Protein AF-A0A967KY05-F1 (afdb_monomer)

Secondary structure (DSSP, 8-state):
-TT-THHHHHHHHHHHHHHHH-TTTHHHHHHHHHHHHHHSPP--HHHHHHHHH-

Mean predicted aligned error: 3.53 Å

Nearest PDB structures (foldseek):
  2r9g-assembly5_I  TM=9.353E-01  e=3.567E-01  Enterococcus faecium DO

Sequence (54 aa):
GNAEPYSLTLATSAFTAVDYVGMPEAAIILAQATTYLASCPKSNASYKALGKAT

Solvent-accessible surface area (backbone atoms only — not comparable to full-atom values): 3166 Å² total; per-residue (Å²): 82,78,61,43,67,63,58,58,59,51,48,53,52,42,53,56,49,31,68,74,64,31,84,75,70,25,53,57,51,53,50,51,52,51,55,50,62,69,69,47,65,85,40,61,61,58,59,55,50,49,68,69,76,106

pLDDT: mean 93.38, std 4.74, range [73.75, 97.69]

Radius of gyration: 13.72 Å; Cα contacts (8 Å, |Δi|>4): 33; chains: 1; bounding box: 26×21×36 Å

Structure (mmCIF, N/CA/C/O backbone):
data_AF-A0A967KY05-F1
#
_entry.id   AF-A0A967KY05-F1
#
loop_
_atom_site.group_PDB
_atom_site.id
_atom_site.type_symbol
_atom_site.label_atom_id
_atom_site.label_alt_id
_atom_site.label_comp_id
_atom_site.label_asym_id
_atom_site.label_entity_id
_atom_site.label_seq_id
_atom_site.pdbx_PDB_ins_code
_atom_site.Cartn_x
_atom_site.Cartn_y
_atom_site.Cartn_z
_atom_site.occupancy
_atom_site.B_iso_or_equiv
_atom_site.auth_seq_id
_atom_site.auth_comp_id
_atom_site.auth_asym_id
_atom_site.auth_atom_id
_atom_site.pdbx_PDB_model_num
ATOM 1 N N . GLY A 1 1 ? 9.144 0.544 -6.042 1.00 76.44 1 GLY A N 1
ATOM 2 C CA . GLY A 1 1 ? 10.163 0.800 -7.084 1.00 76.44 1 GLY A CA 1
ATOM 3 C C . GLY A 1 1 ? 11.528 0.797 -6.432 1.00 76.44 1 GLY A C 1
ATOM 4 O O . GLY A 1 1 ? 11.601 1.093 -5.251 1.00 76.44 1 GLY A O 1
ATOM 5 N N . ASN A 1 2 ? 12.597 0.479 -7.159 1.00 85.06 2 ASN A N 1
ATOM 6 C CA . ASN A 1 2 ? 13.920 0.265 -6.543 1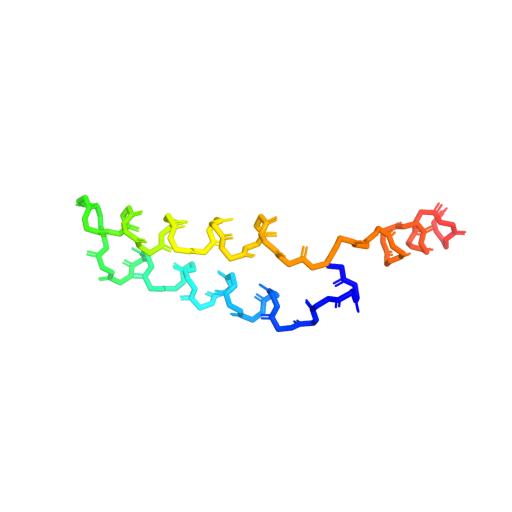.00 85.06 2 ASN A CA 1
ATOM 7 C C . ASN A 1 2 ? 14.596 1.531 -5.971 1.00 85.06 2 ASN A C 1
ATOM 9 O O . ASN A 1 2 ? 15.721 1.440 -5.501 1.00 85.06 2 ASN A O 1
ATOM 13 N N . ALA A 1 3 ? 13.951 2.702 -6.018 1.00 84.69 3 ALA A N 1
ATOM 14 C CA . ALA A 1 3 ? 14.497 3.926 -5.427 1.00 84.69 3 ALA A CA 1
ATOM 15 C C . ALA A 1 3 ? 14.429 3.960 -3.895 1.00 84.69 3 ALA A C 1
ATOM 17 O O . ALA A 1 3 ? 15.265 4.607 -3.282 1.00 84.69 3 ALA A O 1
ATOM 18 N N . GLU A 1 4 ? 13.461 3.270 -3.291 1.00 90.25 4 GLU A N 1
ATOM 19 C CA . GLU A 1 4 ? 13.382 3.089 -1.841 1.00 90.25 4 GLU A CA 1
ATOM 20 C C . GLU A 1 4 ? 12.873 1.666 -1.559 1.00 90.25 4 GLU A C 1
ATOM 22 O O . GLU A 1 4 ? 11.660 1.438 -1.565 1.00 90.25 4 GLU A O 1
ATOM 27 N N . PRO A 1 5 ? 13.765 0.673 -1.404 1.00 85.88 5 PRO A N 1
ATOM 28 C CA . PRO A 1 5 ? 13.379 -0.727 -1.234 1.00 85.88 5 PRO A 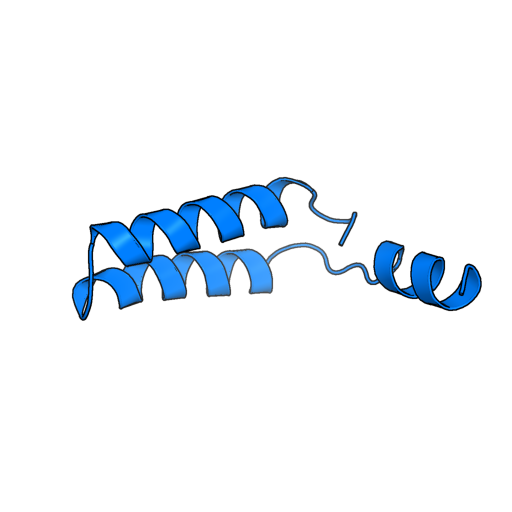CA 1
ATOM 29 C C . PRO A 1 5 ? 12.539 -0.987 0.024 1.00 85.88 5 PRO A C 1
ATOM 31 O O . PRO A 1 5 ? 11.672 -1.862 -0.003 1.00 85.88 5 PRO A O 1
ATOM 34 N N . TYR A 1 6 ? 12.731 -0.209 1.098 1.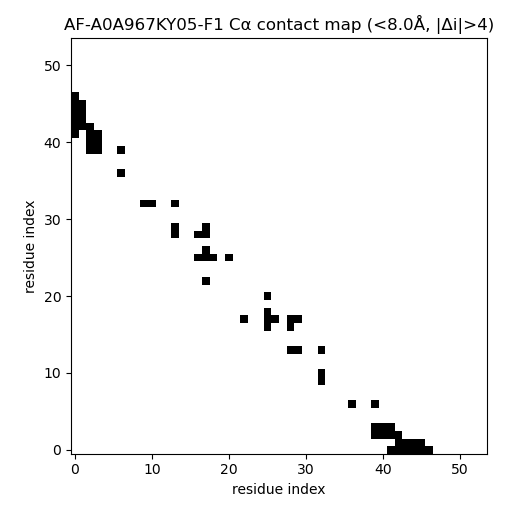00 92.06 6 TYR A N 1
ATOM 35 C CA . TYR A 1 6 ? 11.997 -0.397 2.354 1.00 92.06 6 TYR A CA 1
ATOM 36 C C . TYR A 1 6 ? 10.512 -0.029 2.241 1.00 92.06 6 TYR A C 1
ATOM 38 O O . TYR A 1 6 ? 9.699 -0.499 3.038 1.00 92.06 6 TYR A O 1
ATOM 46 N N . SER A 1 7 ? 10.137 0.752 1.222 1.00 92.12 7 SER A N 1
ATOM 47 C CA . SER A 1 7 ? 8.750 1.165 0.979 1.00 92.12 7 SER A CA 1
ATOM 48 C C . SER A 1 7 ? 7.781 -0.010 0.810 1.00 92.12 7 SER A C 1
ATOM 50 O O . SER A 1 7 ? 6.639 0.076 1.259 1.00 92.12 7 SER A O 1
ATOM 52 N N . LEU A 1 8 ? 8.236 -1.122 0.218 1.00 93.00 8 LEU A N 1
ATOM 53 C CA . LEU A 1 8 ? 7.416 -2.324 0.057 1.00 93.00 8 LEU A CA 1
ATOM 54 C C . LEU A 1 8 ? 7.174 -3.018 1.401 1.00 93.00 8 LEU A C 1
ATOM 56 O O . LEU A 1 8 ? 6.037 -3.341 1.726 1.00 93.00 8 LEU A O 1
ATOM 60 N N . THR A 1 9 ? 8.225 -3.201 2.202 1.00 95.19 9 THR A N 1
ATOM 61 C CA . THR A 1 9 ? 8.116 -3.816 3.531 1.00 95.19 9 THR A CA 1
ATOM 62 C C . THR A 1 9 ? 7.221 -2.989 4.450 1.00 95.19 9 THR A C 1
ATOM 64 O O . THR A 1 9 ? 6.374 -3.552 5.137 1.00 95.19 9 THR A O 1
ATOM 67 N N . LEU A 1 10 ? 7.349 -1.655 4.421 1.00 95.00 10 LEU A N 1
ATOM 68 C CA . LEU A 1 10 ? 6.473 -0.763 5.182 1.00 95.00 10 LEU A CA 1
ATOM 69 C C . LEU A 1 10 ? 5.007 -0.916 4.759 1.00 95.00 10 LEU A C 1
ATOM 71 O O . LEU A 1 10 ? 4.140 -1.003 5.623 1.00 95.00 10 LEU A O 1
ATOM 75 N N . ALA A 1 11 ? 4.728 -0.963 3.453 1.00 95.00 11 ALA A N 1
ATOM 76 C CA . ALA A 1 11 ? 3.368 -1.133 2.948 1.00 95.00 11 ALA A CA 1
ATOM 77 C C . ALA A 1 11 ? 2.755 -2.472 3.391 1.00 95.00 11 ALA A C 1
ATOM 79 O O . ALA A 1 11 ? 1.603 -2.502 3.820 1.00 95.00 11 ALA A O 1
ATOM 80 N N . THR A 1 12 ? 3.531 -3.560 3.363 1.00 96.50 12 THR A N 1
ATOM 81 C CA . THR A 1 12 ? 3.092 -4.871 3.867 1.00 96.50 12 THR A CA 1
ATOM 82 C C . THR A 1 12 ? 2.814 -4.833 5.369 1.00 96.50 12 THR A C 1
ATOM 84 O O . THR A 1 12 ? 1.778 -5.320 5.814 1.00 96.50 12 THR A O 1
ATOM 87 N N . SER A 1 13 ? 3.694 -4.210 6.158 1.00 96.88 13 SER A N 1
ATOM 88 C CA . SER A 1 13 ? 3.475 -4.042 7.599 1.00 96.88 13 SER A CA 1
ATOM 89 C C . SER A 1 13 ? 2.240 -3.192 7.897 1.00 96.88 13 SER A C 1
ATOM 91 O O . SER A 1 13 ? 1.471 -3.530 8.792 1.00 96.88 13 SER A O 1
ATOM 93 N N . ALA A 1 14 ? 2.022 -2.116 7.135 1.00 96.62 14 ALA A N 1
ATOM 94 C CA . ALA A 1 14 ? 0.843 -1.267 7.261 1.00 96.62 14 ALA A CA 1
ATOM 95 C C . ALA A 1 14 ? -0.443 -2.038 6.936 1.00 96.62 14 ALA A C 1
ATOM 97 O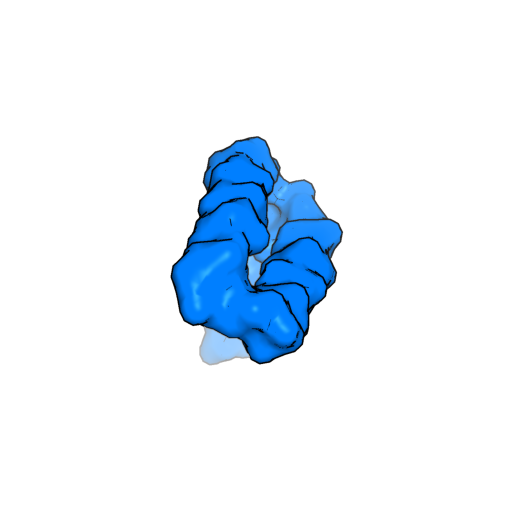 O . ALA A 1 14 ? -1.416 -1.903 7.666 1.00 96.62 14 ALA A O 1
ATOM 98 N N . PHE A 1 15 ? -0.438 -2.885 5.901 1.00 96.38 15 PHE A N 1
ATOM 99 C CA . PHE A 1 15 ? -1.571 -3.753 5.569 1.00 96.38 15 PHE A CA 1
ATOM 100 C C . PHE A 1 15 ? -1.931 -4.690 6.729 1.00 96.38 15 PHE A C 1
ATOM 102 O O . PHE A 1 15 ? -3.074 -4.705 7.178 1.00 96.38 15 PHE A O 1
ATOM 109 N N . THR A 1 16 ? -0.945 -5.407 7.270 1.00 97.69 16 THR A N 1
ATOM 110 C CA . THR A 1 16 ? -1.155 -6.307 8.411 1.00 97.69 16 THR A CA 1
ATOM 111 C C . THR A 1 16 ? -1.626 -5.551 9.658 1.00 97.69 16 THR A C 1
ATOM 113 O O . THR A 1 16 ? -2.503 -6.014 10.379 1.00 97.69 16 THR A O 1
ATOM 116 N N . ALA A 1 17 ? -1.071 -4.366 9.918 1.00 96.69 17 ALA A N 1
ATOM 117 C CA . ALA A 1 17 ? -1.468 -3.551 11.061 1.00 96.69 17 ALA A CA 1
ATOM 118 C C . ALA A 1 17 ? -2.896 -2.994 10.918 1.00 96.69 17 ALA A C 1
ATOM 120 O O . ALA A 1 17 ? -3.615 -2.911 11.909 1.00 96.69 17 ALA A O 1
ATOM 121 N N . VAL A 1 18 ? -3.329 -2.652 9.701 1.00 97.12 18 VAL A N 1
ATOM 122 C CA . VAL A 1 18 ? -4.710 -2.232 9.413 1.00 97.12 18 VAL A CA 1
ATOM 123 C C . VAL A 1 18 ? -5.703 -3.355 9.706 1.00 97.12 18 VAL A C 1
ATOM 125 O O . VAL A 1 18 ? -6.743 -3.083 10.300 1.00 97.12 18 VAL A O 1
ATOM 128 N N . ASP A 1 19 ? -5.371 -4.596 9.339 1.00 96.94 19 ASP A N 1
ATOM 129 C CA . ASP A 1 19 ? -6.213 -5.770 9.601 1.00 96.94 19 ASP A CA 1
ATOM 130 C C . ASP A 1 19 ? -6.369 -6.042 11.107 1.00 96.94 19 ASP A C 1
ATOM 132 O O . ASP A 1 19 ? -7.479 -6.249 11.592 1.00 96.94 19 ASP A O 1
ATOM 136 N N . TYR A 1 20 ? -5.277 -5.939 11.873 1.00 97.06 20 TYR A N 1
ATOM 137 C CA . TYR A 1 20 ? -5.320 -6.150 13.323 1.00 97.06 20 TYR A CA 1
ATOM 138 C C . TYR A 1 20 ? -5.988 -5.020 14.110 1.00 97.06 20 TYR A C 1
ATOM 140 O O . TYR A 1 20 ? -6.612 -5.287 15.135 1.00 97.06 20 TYR A O 1
ATOM 148 N N . VAL A 1 21 ? -5.824 -3.766 13.682 1.00 96.94 21 VAL A N 1
ATOM 149 C CA . VAL A 1 21 ? -6.373 -2.608 14.405 1.00 96.94 21 VAL A CA 1
ATOM 150 C C . VAL A 1 21 ? -7.843 -2.377 14.052 1.00 96.94 21 VAL A C 1
ATOM 152 O O . VAL A 1 21 ? -8.634 -2.059 14.936 1.00 96.94 21 VAL A O 1
ATOM 155 N N . GLY A 1 22 ? -8.226 -2.566 12.787 1.00 95.94 22 GLY A N 1
ATOM 156 C CA . GLY A 1 22 ? -9.582 -2.297 12.316 1.00 95.94 22 GLY A CA 1
ATOM 157 C C . GLY A 1 22 ? -9.923 -0.803 12.226 1.00 95.94 22 GLY A C 1
ATOM 158 O O . GLY A 1 22 ? -9.173 0.078 12.648 1.00 95.94 22 GLY A O 1
ATOM 159 N N . MET A 1 23 ? -11.062 -0.500 11.603 1.00 94.44 23 MET A N 1
ATOM 160 C CA . MET A 1 23 ? -11.543 0.877 11.437 1.00 94.44 23 MET A CA 1
ATOM 161 C C . MET A 1 23 ? -12.391 1.324 12.637 1.00 94.44 23 MET A C 1
ATOM 163 O O . MET A 1 23 ? -13.166 0.507 13.142 1.00 94.44 23 MET A O 1
ATOM 167 N N . PRO A 1 24 ? -12.342 2.619 13.018 1.00 96.19 24 PRO A N 1
ATOM 168 C CA . PRO A 1 24 ? -11.704 3.745 12.307 1.00 96.19 24 PRO A CA 1
ATOM 169 C C . PRO A 1 24 ? -10.201 3.979 12.571 1.00 96.19 24 PRO A C 1
ATOM 171 O O . PRO A 1 24 ? -9.561 4.695 11.800 1.00 96.19 24 PRO A O 1
ATOM 174 N N . GLU A 1 25 ? -9.613 3.402 13.615 1.00 96.00 25 GLU A N 1
ATOM 175 C CA . GLU A 1 25 ? -8.247 3.705 14.072 1.00 96.00 25 GLU A CA 1
ATOM 176 C C . GLU A 1 25 ? -7.163 3.349 13.038 1.00 96.00 25 GLU A C 1
ATOM 178 O O . GLU A 1 25 ? -6.151 4.051 12.919 1.00 96.00 25 GLU A O 1
ATOM 183 N N . ALA A 1 26 ? -7.399 2.327 12.211 1.00 96.56 26 ALA A N 1
ATOM 184 C CA . ALA A 1 26 ? -6.516 1.944 11.112 1.00 96.56 26 ALA A CA 1
ATOM 185 C C . ALA A 1 26 ? -6.293 3.057 10.065 1.00 96.56 26 ALA A C 1
ATOM 187 O O . ALA A 1 26 ? -5.294 3.031 9.338 1.00 96.56 26 ALA A O 1
ATOM 188 N N . ALA A 1 27 ? -7.163 4.073 10.005 1.00 96.94 27 ALA A N 1
ATOM 189 C CA . ALA A 1 27 ? -6.981 5.228 9.127 1.00 96.94 27 ALA A CA 1
ATOM 190 C C . ALA A 1 27 ? -5.664 5.981 9.404 1.00 96.94 27 ALA A C 1
ATOM 192 O O . ALA A 1 27 ? -5.048 6.504 8.474 1.00 96.94 27 ALA A O 1
ATOM 193 N N . ILE A 1 28 ? -5.191 5.990 10.655 1.00 97.31 28 ILE A N 1
ATOM 194 C CA . ILE A 1 28 ? -3.933 6.647 11.046 1.00 97.31 28 ILE A CA 1
ATOM 195 C C . ILE A 1 28 ? -2.732 5.925 10.416 1.00 97.31 28 ILE A C 1
ATOM 197 O O . ILE A 1 28 ? -1.835 6.564 9.862 1.00 97.31 28 ILE A O 1
ATOM 201 N N . ILE A 1 29 ? -2.747 4.589 10.431 1.00 96.88 29 ILE A N 1
ATOM 202 C CA . ILE A 1 29 ? -1.695 3.745 9.845 1.00 96.88 29 ILE A CA 1
ATOM 203 C C . ILE A 1 29 ? -1.640 3.950 8.328 1.00 96.88 29 ILE A C 1
ATOM 205 O O . ILE A 1 29 ? -0.564 4.145 7.756 1.00 96.88 29 ILE A O 1
ATOM 209 N N . LEU A 1 30 ? -2.804 3.971 7.672 1.00 96.38 30 LEU A N 1
ATOM 210 C CA . LEU A 1 30 ? -2.902 4.237 6.236 1.00 96.38 30 LEU A CA 1
ATOM 211 C C . LEU A 1 30 ? -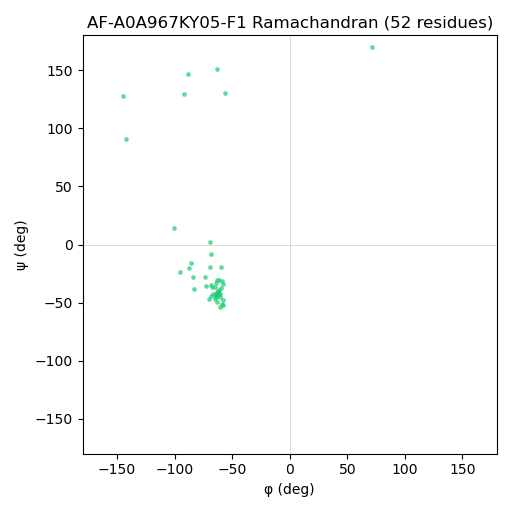2.403 5.641 5.877 1.00 96.38 30 LEU A C 1
ATOM 213 O O . LEU A 1 30 ? -1.679 5.798 4.889 1.00 96.38 30 LEU A O 1
ATOM 217 N N . ALA A 1 31 ? -2.734 6.655 6.681 1.00 97.19 31 ALA A N 1
ATOM 218 C CA . ALA A 1 31 ? -2.254 8.020 6.476 1.00 97.19 31 ALA A CA 1
ATOM 219 C C . ALA A 1 31 ? -0.722 8.110 6.591 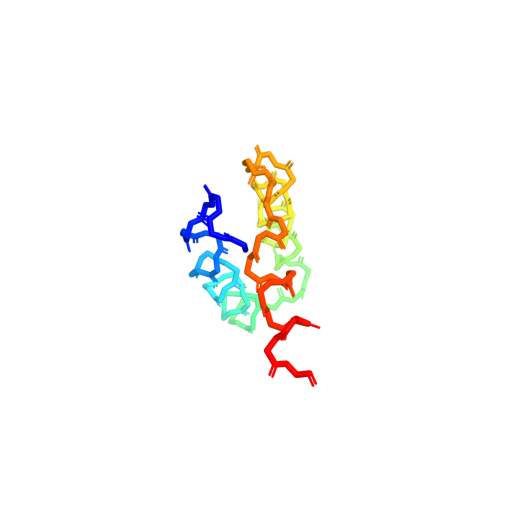1.00 97.19 31 ALA A C 1
ATOM 221 O O . ALA A 1 31 ? -0.068 8.731 5.745 1.00 97.19 31 ALA A O 1
ATOM 222 N N . GLN A 1 32 ? -0.126 7.438 7.580 1.00 96.62 32 GLN A N 1
ATOM 223 C CA . GLN A 1 32 ? 1.328 7.371 7.738 1.00 96.62 32 GLN A CA 1
ATOM 224 C C . GLN A 1 32 ? 1.995 6.672 6.546 1.00 96.62 32 GLN A C 1
ATOM 226 O O . GLN A 1 32 ? 2.944 7.202 5.966 1.00 96.62 32 GLN A O 1
ATOM 231 N N . ALA A 1 33 ? 1.493 5.501 6.146 1.00 96.25 33 ALA A N 1
ATOM 232 C CA . ALA A 1 33 ? 2.046 4.765 5.012 1.00 96.25 33 ALA A CA 1
ATOM 233 C C . ALA A 1 33 ? 1.959 5.593 3.717 1.00 96.25 33 ALA A C 1
ATOM 235 O O . ALA A 1 33 ? 2.929 5.684 2.964 1.00 96.25 33 ALA A O 1
ATOM 236 N N . THR A 1 34 ? 0.830 6.268 3.493 1.00 96.25 34 THR A N 1
ATOM 237 C CA . THR A 1 34 ? 0.608 7.101 2.302 1.00 96.25 34 THR A CA 1
ATOM 238 C C . THR A 1 34 ? 1.557 8.299 2.257 1.00 96.25 34 THR A C 1
ATOM 240 O O . THR A 1 34 ? 2.184 8.549 1.228 1.00 96.25 34 THR A O 1
ATOM 243 N N . THR A 1 35 ? 1.709 9.026 3.366 1.00 97.06 35 THR A N 1
ATOM 244 C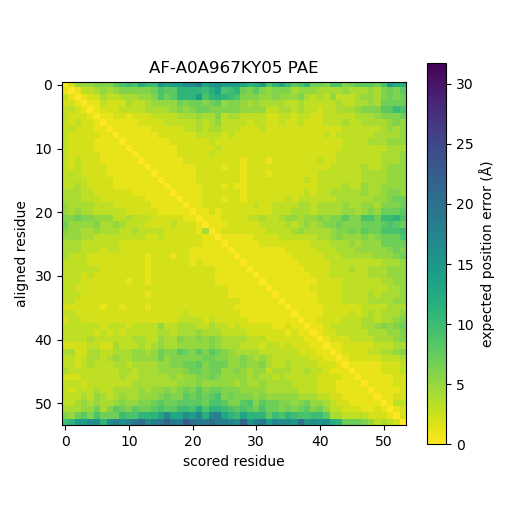 CA . THR A 1 35 ? 2.598 10.202 3.439 1.00 97.06 35 THR A CA 1
ATOM 245 C C . THR A 1 35 ? 4.074 9.824 3.312 1.00 97.06 35 THR A C 1
ATOM 247 O O . THR A 1 35 ? 4.831 10.525 2.632 1.00 97.06 35 THR A O 1
ATOM 250 N N . TYR A 1 36 ? 4.479 8.681 3.874 1.00 95.44 36 TYR A N 1
ATOM 251 C CA . TYR A 1 36 ? 5.816 8.124 3.673 1.00 95.44 36 TYR A CA 1
ATOM 252 C C . TYR A 1 36 ? 6.072 7.817 2.191 1.00 95.44 36 TYR A C 1
ATOM 254 O O . TYR A 1 36 ? 7.011 8.354 1.601 1.00 95.44 36 TYR A O 1
ATOM 262 N N . LEU A 1 37 ? 5.191 7.040 1.548 1.00 93.94 37 LEU A N 1
ATOM 263 C CA . LEU A 1 37 ? 5.316 6.702 0.125 1.00 93.94 37 LEU A CA 1
ATOM 264 C C . LEU A 1 37 ? 5.315 7.949 -0.771 1.00 93.94 37 LEU A C 1
ATOM 266 O O . LEU A 1 37 ? 6.061 8.009 -1.755 1.00 93.94 37 LEU A O 1
ATOM 270 N N . ALA A 1 38 ? 4.518 8.963 -0.424 1.00 94.81 38 ALA A N 1
ATOM 271 C CA . ALA A 1 38 ? 4.480 10.246 -1.117 1.00 94.81 38 ALA A CA 1
ATOM 272 C C . ALA A 1 38 ? 5.807 11.016 -1.004 1.00 94.81 38 ALA A C 1
ATOM 274 O O . ALA A 1 38 ? 6.214 11.645 -1.982 1.00 94.81 38 ALA A O 1
ATOM 275 N N . SER A 1 39 ? 6.527 10.883 0.110 1.00 94.31 39 SER A N 1
ATOM 276 C CA . SER A 1 39 ? 7.804 11.569 0.359 1.00 94.31 39 SER A CA 1
ATOM 277 C C . SER A 1 39 ? 9.029 10.805 -0.165 1.00 94.31 39 SER A C 1
ATOM 279 O O . SER A 1 39 ? 10.070 11.410 -0.408 1.00 94.31 39 SER A O 1
ATOM 281 N N . CYS A 1 40 ? 8.924 9.490 -0.391 1.00 93.12 40 CYS A N 1
ATOM 282 C CA . CYS A 1 40 ? 10.037 8.680 -0.899 1.00 93.12 40 CYS A CA 1
ATOM 283 C C . CYS A 1 40 ? 10.511 9.094 -2.309 1.00 93.12 40 CYS A C 1
ATOM 285 O O . CYS A 1 40 ? 9.689 9.492 -3.149 1.00 93.12 40 CYS A O 1
ATOM 287 N N . PRO A 1 41 ? 11.801 8.894 -2.642 1.00 92.75 41 PRO A N 1
ATOM 288 C CA . PRO A 1 41 ? 12.299 9.033 -4.007 1.00 92.75 41 PRO A CA 1
ATOM 289 C C . PRO A 1 41 ? 11.530 8.127 -4.984 1.00 92.75 41 PRO A C 1
ATOM 291 O O . PRO A 1 41 ? 11.321 6.937 -4.739 1.00 92.75 41 PRO A O 1
ATOM 294 N N . LYS A 1 42 ? 11.067 8.687 -6.106 1.00 91.81 42 LYS A N 1
ATOM 295 C CA . LYS A 1 42 ? 10.221 7.973 -7.075 1.00 91.81 42 LYS A CA 1
ATOM 296 C C . LYS A 1 42 ? 11.077 7.309 -8.152 1.00 91.81 42 LYS A C 1
ATOM 298 O O . LYS A 1 42 ? 11.903 7.956 -8.784 1.00 91.81 42 LYS A O 1
ATOM 303 N N . SER A 1 43 ? 10.846 6.022 -8.408 1.00 91.88 43 SER A N 1
ATOM 304 C CA . SER A 1 43 ? 11.460 5.303 -9.531 1.00 91.88 43 SER A CA 1
ATOM 305 C C . SER A 1 43 ? 10.511 4.276 -10.125 1.00 91.88 43 SER A C 1
ATOM 307 O O . SER A 1 43 ? 9.989 3.402 -9.427 1.00 91.88 43 SER A O 1
ATOM 309 N N . ASN A 1 44 ? 10.348 4.365 -11.445 1.00 91.56 44 ASN A N 1
ATOM 310 C CA . ASN A 1 44 ? 9.628 3.403 -12.272 1.00 91.56 44 ASN A CA 1
ATOM 311 C C . ASN A 1 44 ? 10.574 2.437 -13.009 1.00 91.56 44 ASN A C 1
ATOM 313 O O . ASN A 1 44 ? 10.131 1.749 -13.924 1.00 91.56 44 ASN A O 1
ATOM 317 N N . ALA A 1 45 ? 11.857 2.368 -12.625 1.00 90.75 45 ALA A N 1
ATOM 318 C CA . ALA A 1 45 ? 12.855 1.529 -13.294 1.00 90.75 45 ALA A CA 1
ATOM 319 C C . ALA A 1 45 ? 12.449 0.048 -13.313 1.00 90.75 45 ALA A C 1
ATOM 321 O O . ALA A 1 45 ? 12.447 -0.566 -14.375 1.00 90.75 45 ALA A O 1
ATOM 322 N N . SER A 1 46 ? 12.021 -0.498 -12.169 1.00 89.44 46 SER A N 1
ATOM 323 C CA . SER A 1 46 ? 11.561 -1.891 -12.064 1.00 89.44 46 SER A CA 1
ATOM 324 C C . SER A 1 46 ? 10.340 -2.161 -12.954 1.00 89.44 46 SER A C 1
ATOM 326 O O . SER A 1 46 ? 10.269 -3.192 -13.610 1.00 89.44 46 SER A O 1
ATOM 328 N N . TYR A 1 47 ? 9.407 -1.204 -13.031 1.00 91.44 47 TYR A N 1
ATOM 329 C CA . TYR A 1 47 ? 8.208 -1.309 -13.869 1.00 91.44 47 TYR A CA 1
ATOM 330 C C . TYR A 1 47 ? 8.550 -1.274 -15.367 1.00 91.44 47 TYR A C 1
ATOM 332 O O . TYR A 1 47 ? 8.072 -2.101 -16.137 1.00 91.44 47 TYR A O 1
ATOM 340 N N . LYS A 1 48 ? 9.442 -0.364 -15.780 1.00 93.06 48 LYS A N 1
ATOM 341 C CA . LYS A 1 48 ? 9.939 -0.282 -17.163 1.00 93.06 48 LYS A CA 1
ATOM 342 C C . LYS A 1 48 ? 10.753 -1.508 -17.571 1.00 93.06 48 LYS A C 1
ATOM 344 O O . LYS A 1 48 ? 10.695 -1.896 -18.730 1.00 93.06 48 LYS A O 1
ATOM 349 N N . ALA A 1 49 ? 11.538 -2.077 -16.657 1.00 92.50 49 ALA A N 1
ATOM 350 C CA . ALA A 1 49 ? 12.305 -3.290 -16.923 1.00 92.50 49 ALA A CA 1
ATOM 351 C C . ALA A 1 49 ? 11.374 -4.483 -17.174 1.00 92.50 49 ALA A C 1
ATOM 353 O O . ALA A 1 49 ? 11.577 -5.201 -18.147 1.00 92.50 49 ALA A O 1
ATOM 354 N N . LEU A 1 50 ? 10.320 -4.631 -16.363 1.00 92.94 50 LEU A N 1
ATOM 355 C CA . LEU A 1 50 ? 9.303 -5.663 -16.564 1.00 92.9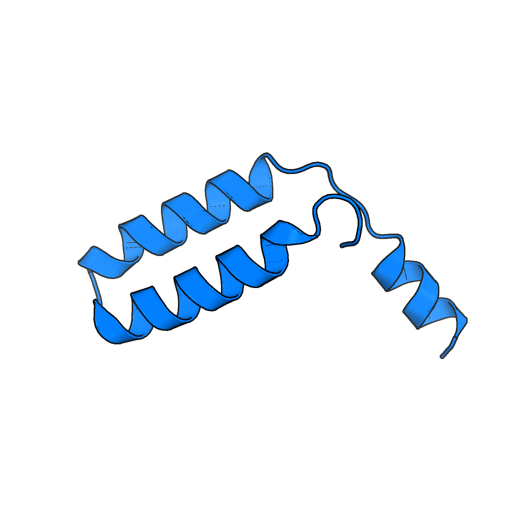4 50 LEU A CA 1
ATOM 356 C C . LEU A 1 50 ? 8.642 -5.536 -17.943 1.00 92.94 50 LEU A C 1
ATOM 358 O O . LEU A 1 50 ? 8.676 -6.489 -18.707 1.00 92.94 50 LEU A O 1
ATOM 362 N N . GLY A 1 51 ? 8.148 -4.345 -18.297 1.00 92.62 51 GLY A N 1
ATOM 363 C CA . GLY A 1 51 ? 7.484 -4.113 -19.588 1.00 92.62 51 GLY A CA 1
ATOM 364 C C . GLY A 1 51 ? 8.390 -4.190 -20.824 1.00 92.62 51 GLY A C 1
ATOM 365 O O . GLY A 1 51 ? 7.889 -4.108 -21.935 1.00 92.62 51 GLY A O 1
ATOM 366 N N . LYS A 1 52 ? 9.714 -4.283 -20.653 1.00 93.62 52 LYS A N 1
ATOM 367 C CA . LYS A 1 52 ? 10.662 -4.580 -21.741 1.00 93.62 52 LYS A CA 1
ATOM 368 C C . LYS A 1 52 ? 11.017 -6.064 -21.825 1.00 93.62 52 LYS A C 1
ATOM 370 O O . LYS A 1 52 ? 11.522 -6.497 -22.855 1.00 93.62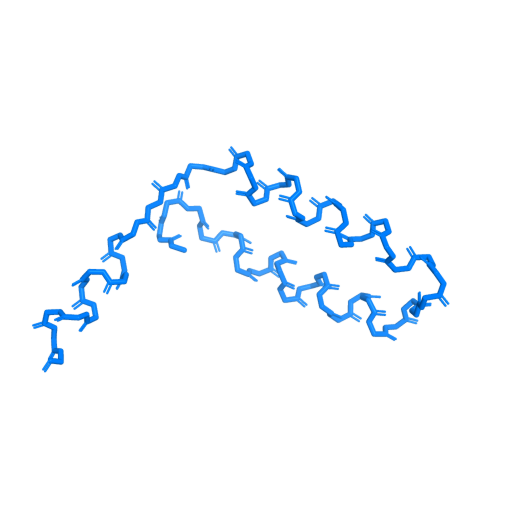 52 LYS A O 1
ATOM 375 N N . ALA A 1 53 ? 10.871 -6.792 -20.720 1.00 89.44 53 ALA A N 1
ATOM 376 C CA . ALA A 1 53 ? 11.144 -8.222 -20.646 1.00 89.44 53 ALA A CA 1
ATOM 377 C C . ALA A 1 53 ? 9.941 -9.060 -21.109 1.00 89.44 53 ALA A C 1
ATOM 379 O O . ALA A 1 53 ? 10.137 -10.179 -21.577 1.00 89.44 53 ALA A O 1
ATOM 380 N N . THR A 1 54 ? 8.728 -8.519 -20.962 1.00 73.75 54 THR A N 1
ATOM 381 C CA . THR A 1 54 ? 7.470 -9.042 -21.518 1.00 73.75 54 THR A CA 1
ATOM 382 C C . THR A 1 54 ? 7.170 -8.417 -22.867 1.00 73.75 54 THR A C 1
ATOM 384 O O . THR A 1 54 ? 6.768 -9.163 -23.781 1.00 73.75 54 THR A O 1
#

Foldseek 3Di:
DVQDVCLVVLVVVLVVVCVVVDPDVSVVSVVVSVVVVVPGDDDCPVVVVVVVVD